Protein AF-A0A528H2H1-F1 (afdb_monomer)

Secondary structure (DSSP, 8-state):
-HHHHHHHHTTGGGS-EE----SSS--HHHHHHHHHHHGGGEEETT--HHHHHTTSPPHHHHHHHHHHHHHHHHHHHHHHHH--TT-BHHHHHHHHHHHHHHTT----SSPPEEEEGGGGG-TTPPP-SPBP-TT--EEEE--

Sequence (143 aa):
MAFASLVERERLAGLRVGMEVPAYYLHPHAYVRVKELLGKAIVDEPCNIISGLRSVKSPAELAYVRSAARVADAGMTVFADQLSAGRTELDLCGQVYRALLASGSELPASTMNLVSGHRSVYSHGAPTRKPLRHGDIGHIEYG

pLDDT: mean 93.39, std 5.27, range [63.34, 98.62]

Foldseek 3Di:
DVVLVVCVVVVQLPAQDEAADDPDDQDVVNVVVNCVSNPPNHDHPNDCVVVVVVPDDDPVRVVVVVLLVVLVVQLVVQLVVVDDFQDFQVNSLVSSVCSSVVSPHDDFPDRKAKDKAPRQVDPRHHTDRDTHHPPIDIDIDTD

Nearest PDB structures (foldseek):
  3q6d-assembly2_B  TM=8.698E-01  e=1.940E-06  Bacillus anthracis str. Ames
  2zsg-assembly1_B  TM=7.574E-01  e=6.613E-07  Thermotoga maritima
  1wy2-assembly1_B  TM=8.428E-01  e=3.431E-06  Pyrococcus horikoshii OT3
  1pv9-assembly1_B  TM=8.464E-01  e=3.894E-06  Pyrococcus furiosus
  2zsg-assembly1_A  TM=7.939E-01  e=2.202E-06  Thermotoga maritima

Radius of gyration: 22.5 Å; Cα contacts (8 Å, |Δi|>4): 169; chains: 1; bounding box: 47×33×55 Å

Solvent-accessible surface area (backbone atoms only — not comparable to full-atom values): 8243 Å² total; per-residue (Å²): 115,71,66,61,52,46,39,61,74,70,56,39,64,81,40,86,37,68,41,72,70,58,99,62,95,65,51,69,71,56,51,53,50,50,48,65,71,34,44,84,8,55,73,38,77,68,37,56,65,66,64,58,60,62,68,64,72,52,75,67,56,50,51,51,53,55,52,51,48,58,31,50,51,51,19,50,50,48,43,61,77,64,64,49,67,68,44,26,36,42,59,52,50,50,54,25,52,51,43,24,48,74,62,71,45,74,85,56,89,49,81,59,24,30,30,52,40,87,46,47,79,43,92,80,30,67,45,42,83,56,55,39,52,87,87,50,52,61,57,75,46,77,90

Structure (mmCIF, N/CA/C/O backbone):
data_AF-A0A528H2H1-F1
#
_entry.id   AF-A0A528H2H1-F1
#
loop_
_atom_site.group_PDB
_atom_site.id
_atom_site.type_symbol
_atom_site.label_atom_id
_atom_site.label_alt_id
_atom_site.label_comp_id
_atom_site.label_asym_id
_atom_site.label_entity_id
_atom_site.label_seq_id
_atom_site.pdbx_PDB_ins_code
_atom_site.Cartn_x
_atom_site.Cartn_y
_atom_site.Cartn_z
_atom_site.occupancy
_atom_site.B_iso_or_equiv
_atom_site.auth_seq_id
_atom_site.auth_comp_id
_atom_site.auth_asym_id
_atom_site.auth_atom_id
_atom_site.pdbx_PDB_model_num
ATOM 1 N N . MET A 1 1 ? -12.576 19.541 22.486 1.00 63.34 1 MET A N 1
ATOM 2 C CA . MET A 1 1 ? -13.897 20.205 22.441 1.00 63.34 1 MET A CA 1
ATOM 3 C C . MET A 1 1 ? -14.939 19.377 21.684 1.00 63.34 1 MET A C 1
ATOM 5 O O . MET A 1 1 ? -15.981 19.138 22.265 1.00 63.34 1 MET A O 1
ATOM 9 N N . ALA A 1 2 ? -14.670 18.826 20.491 1.00 76.44 2 ALA A N 1
ATOM 10 C CA . ALA A 1 2 ? -15.639 17.949 19.802 1.00 76.44 2 ALA A CA 1
ATOM 11 C C . ALA A 1 2 ? -15.848 16.566 20.468 1.00 76.44 2 ALA A C 1
ATOM 13 O O . ALA A 1 2 ? -16.981 16.152 20.685 1.00 76.44 2 ALA A O 1
ATOM 14 N N . PHE A 1 3 ? -14.771 15.868 20.853 1.00 82.62 3 PHE A N 1
ATOM 15 C CA . PHE A 1 3 ? -14.891 14.514 21.423 1.00 82.62 3 PHE A CA 1
ATOM 16 C C . PHE A 1 3 ? -15.528 14.488 22.824 1.00 82.62 3 PHE A C 1
ATOM 18 O O . PHE A 1 3 ? -16.294 13.589 23.133 1.00 82.62 3 PHE A O 1
ATOM 25 N N . ALA A 1 4 ? -15.274 15.499 23.661 1.00 85.88 4 ALA A N 1
ATOM 26 C CA . ALA A 1 4 ? -15.936 15.616 24.964 1.00 85.88 4 ALA A CA 1
ATOM 27 C C . ALA A 1 4 ? -17.462 15.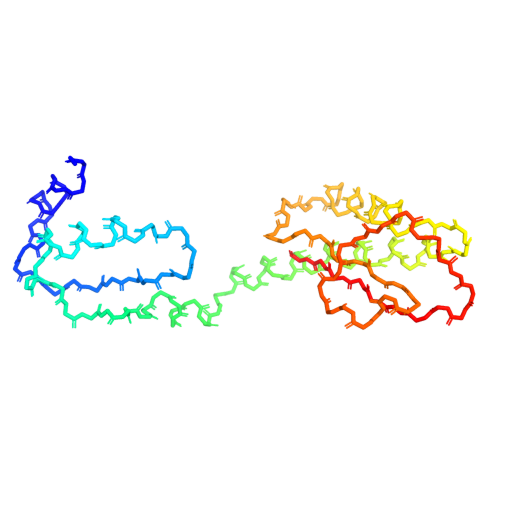759 24.809 1.00 85.88 4 ALA A C 1
ATOM 29 O O . ALA A 1 4 ? -18.218 15.046 25.460 1.00 85.88 4 ALA A O 1
ATOM 30 N N . SER A 1 5 ? -17.905 16.594 23.860 1.00 88.50 5 SER A N 1
ATOM 31 C CA . SER A 1 5 ? -19.327 16.724 23.528 1.00 88.50 5 SER A CA 1
ATOM 32 C C . SER A 1 5 ? -19.925 15.412 23.003 1.00 88.50 5 SER A C 1
ATOM 34 O O . SER A 1 5 ? -21.066 15.098 23.327 1.00 88.50 5 SER A O 1
ATOM 36 N N . LEU A 1 6 ? -19.159 14.610 22.251 1.00 88.19 6 LEU A N 1
ATOM 37 C CA . LEU A 1 6 ? -19.586 13.273 21.824 1.00 88.19 6 LEU A CA 1
ATOM 38 C C . LEU A 1 6 ? -19.797 12.333 23.021 1.00 88.19 6 LEU A C 1
ATOM 40 O O . LEU A 1 6 ? -20.825 11.670 23.089 1.00 88.19 6 LEU A O 1
ATOM 44 N N . VAL A 1 7 ? -18.859 12.296 23.974 1.00 88.25 7 VAL A N 1
ATOM 45 C CA . VAL A 1 7 ? -18.965 11.459 25.186 1.00 88.25 7 VAL A CA 1
ATOM 46 C C . VAL A 1 7 ? -20.237 11.780 25.970 1.00 88.25 7 VAL A C 1
ATOM 48 O O . VAL A 1 7 ? -20.925 10.864 26.419 1.00 88.25 7 VAL A O 1
ATOM 51 N N . GLU A 1 8 ? -20.571 13.062 26.104 1.00 89.31 8 GLU A N 1
ATOM 52 C CA . GLU A 1 8 ? -21.794 13.511 26.774 1.00 89.31 8 GLU A CA 1
ATOM 53 C C . GLU A 1 8 ? -23.050 13.168 25.966 1.00 89.31 8 GLU A C 1
ATOM 55 O O . GLU A 1 8 ? -23.989 12.578 26.505 1.00 89.31 8 GLU A O 1
ATOM 60 N N . ARG A 1 9 ? -23.060 13.493 24.667 1.00 92.62 9 ARG A N 1
ATOM 61 C CA . ARG A 1 9 ? -24.214 13.284 23.781 1.00 92.62 9 ARG A CA 1
ATOM 62 C C . ARG A 1 9 ? -24.584 11.809 23.655 1.00 92.62 9 ARG A C 1
ATOM 64 O O . ARG A 1 9 ? -25.758 11.471 23.767 1.00 92.62 9 ARG A O 1
ATOM 71 N N . GLU A 1 10 ? -23.587 10.947 23.474 1.00 91.19 10 GLU A N 1
ATOM 72 C CA . GLU A 1 10 ? -23.767 9.494 23.360 1.00 91.19 10 GLU A CA 1
ATOM 73 C C . GLU A 1 10 ? -23.764 8.792 24.736 1.00 91.19 10 GLU A C 1
ATOM 75 O O . GLU A 1 10 ? -23.883 7.572 24.813 1.00 91.19 10 GLU A O 1
ATOM 80 N N . ARG A 1 11 ? -23.644 9.553 25.839 1.00 90.75 11 ARG A N 1
ATOM 81 C CA . ARG A 1 11 ? -23.686 9.073 27.235 1.00 90.75 11 ARG A CA 1
ATOM 82 C C . ARG A 1 11 ? -22.688 7.945 27.531 1.00 90.75 11 ARG A C 1
ATOM 84 O O . ARG A 1 11 ? -23.011 6.969 28.206 1.00 90.75 11 ARG A O 1
ATOM 91 N N . LEU A 1 12 ? -21.450 8.094 27.060 1.00 90.31 12 LEU A N 1
ATOM 92 C CA . LEU A 1 12 ? -20.438 7.031 27.105 1.00 90.31 12 LEU A CA 1
ATOM 93 C C . LEU A 1 12 ? -19.809 6.812 28.491 1.00 90.31 12 LEU A C 1
ATOM 95 O O . LEU A 1 12 ? -19.288 5.731 28.739 1.00 90.31 12 LEU A O 1
ATOM 99 N N . ALA A 1 13 ? -19.871 7.786 29.408 1.00 82.00 13 ALA A N 1
ATOM 100 C CA . ALA A 1 13 ? -19.123 7.795 30.679 1.00 82.00 13 ALA A CA 1
ATOM 101 C C . ALA A 1 13 ? -19.448 6.650 31.673 1.00 82.00 13 ALA A C 1
ATOM 103 O O . ALA A 1 13 ? -18.729 6.471 32.655 1.00 82.00 13 ALA A O 1
ATOM 104 N N . GLY A 1 14 ? -20.505 5.869 31.431 1.00 83.19 14 GLY A N 1
ATOM 105 C CA . GLY A 1 14 ? -20.871 4.685 32.222 1.00 83.19 14 GLY A CA 1
ATOM 106 C C . GLY A 1 14 ? -20.990 3.395 31.407 1.00 83.19 14 GLY A C 1
ATOM 107 O O . GLY A 1 14 ? -21.469 2.390 31.926 1.00 83.19 14 GLY A O 1
ATOM 108 N N . LEU A 1 15 ? -20.607 3.426 30.129 1.00 90.31 15 LEU A N 1
ATOM 109 C CA . LEU A 1 15 ? -20.679 2.272 29.238 1.00 90.31 15 LEU A CA 1
ATOM 110 C C . LEU A 1 15 ? -19.361 1.502 29.216 1.00 90.31 15 LEU A C 1
ATOM 112 O O . LEU A 1 15 ? -18.357 1.912 29.786 1.00 90.31 15 LEU A O 1
ATOM 116 N N . ARG A 1 16 ? -19.381 0.365 28.525 1.00 91.00 16 ARG A N 1
ATOM 117 C CA . ARG A 1 16 ? -18.191 -0.400 28.166 1.00 91.00 16 ARG A CA 1
ATOM 118 C C . ARG A 1 16 ? -17.715 0.063 26.797 1.00 91.00 16 ARG A C 1
ATOM 120 O O . ARG A 1 16 ? -18.339 -0.263 25.792 1.00 91.00 16 ARG A O 1
ATOM 127 N N . VAL A 1 17 ? -16.630 0.821 26.765 1.00 91.69 17 VAL A N 1
ATOM 128 C CA . VAL A 1 17 ? -16.055 1.399 25.551 1.00 91.69 17 VAL A CA 1
ATOM 129 C C . VAL A 1 17 ? -14.739 0.692 25.237 1.00 91.69 17 VAL A C 1
ATOM 131 O O . VAL A 1 17 ? -13.845 0.619 26.081 1.00 91.69 17 VAL A O 1
ATOM 134 N N . GLY A 1 18 ? -14.642 0.147 24.026 1.00 91.12 18 GLY A N 1
ATOM 135 C CA . GLY A 1 18 ? -13.390 -0.353 23.465 1.00 91.12 18 GLY A CA 1
ATOM 136 C C . GLY A 1 18 ? -12.716 0.732 22.632 1.00 91.12 18 GLY A C 1
ATOM 137 O O . GLY A 1 18 ? -13.404 1.505 21.962 1.00 91.12 18 GLY A O 1
ATOM 138 N N . MET A 1 19 ? -11.387 0.788 22.662 1.00 89.69 19 MET A N 1
ATOM 139 C CA . MET A 1 19 ? -10.611 1.731 21.858 1.00 89.69 19 MET A CA 1
ATOM 140 C C . MET A 1 19 ? -9.547 0.999 21.044 1.00 89.69 19 MET A C 1
ATOM 142 O O . MET A 1 19 ? -8.697 0.305 21.604 1.00 89.69 19 MET A O 1
ATOM 146 N N . GLU A 1 20 ? -9.572 1.187 19.724 1.00 90.00 20 GLU A N 1
ATOM 147 C CA . GLU A 1 20 ? -8.476 0.758 18.859 1.00 90.00 20 GLU A CA 1
ATOM 148 C C . GLU A 1 20 ? -7.309 1.735 19.014 1.00 90.00 20 GLU A C 1
ATOM 150 O O . GLU A 1 20 ? -7.488 2.954 18.940 1.00 90.00 20 GLU A O 1
ATOM 155 N N . VAL A 1 21 ? -6.106 1.201 19.214 1.00 90.25 21 VAL A N 1
ATOM 156 C CA . VAL A 1 21 ? -4.873 1.993 19.311 1.00 90.25 21 VAL A CA 1
ATOM 157 C C . VAL A 1 21 ? -3.982 1.614 18.126 1.00 90.25 21 VAL A C 1
ATOM 159 O O . VAL A 1 21 ? -3.121 0.742 18.254 1.00 90.25 21 VAL A O 1
ATOM 162 N N . PRO A 1 22 ? -4.229 2.187 16.933 1.00 88.25 22 PRO A N 1
ATOM 163 C CA . PRO A 1 22 ? -3.452 1.867 15.744 1.00 88.25 22 PRO A CA 1
ATOM 164 C C . PRO A 1 22 ? -2.017 2.394 15.861 1.00 88.25 22 PRO A C 1
ATOM 166 O O . PRO A 1 22 ? -1.757 3.401 16.518 1.00 88.25 22 PRO A O 1
ATOM 169 N N . ALA A 1 23 ? -1.086 1.754 15.147 1.00 86.25 23 ALA A N 1
ATOM 170 C CA . ALA A 1 23 ? 0.309 2.200 15.071 1.00 86.25 23 ALA A CA 1
ATOM 171 C C . ALA A 1 23 ? 0.474 3.579 14.397 1.00 86.25 23 ALA A C 1
ATOM 173 O O . ALA A 1 23 ? 1.483 4.254 14.591 1.00 86.25 23 ALA A O 1
ATOM 174 N N . TYR A 1 24 ? -0.519 3.997 13.610 1.00 87.62 24 TYR A N 1
ATOM 175 C CA . TYR A 1 24 ? -0.521 5.239 12.844 1.00 87.62 24 TYR A CA 1
ATOM 176 C C . TYR A 1 24 ? -1.836 5.992 13.072 1.00 87.62 24 TYR A C 1
ATOM 178 O O . TYR A 1 24 ? -2.847 5.396 13.433 1.00 87.62 24 TYR A O 1
ATOM 186 N N . TYR A 1 25 ? -1.839 7.302 12.825 1.00 89.12 25 TYR A N 1
ATOM 187 C CA . TYR A 1 25 ? -3.024 8.181 12.835 1.00 89.12 25 TYR A CA 1
ATOM 188 C C . TYR A 1 25 ? -3.668 8.502 14.197 1.00 89.12 25 TYR A C 1
ATOM 190 O O . TYR A 1 25 ? -4.425 9.470 14.268 1.00 89.12 25 TYR A O 1
ATOM 198 N N . LEU A 1 26 ? -3.331 7.805 15.290 1.00 90.06 26 LEU A N 1
ATOM 199 C CA . LEU A 1 26 ? -3.705 8.220 16.648 1.00 90.06 26 LEU A CA 1
ATOM 200 C C . LEU A 1 26 ? -2.526 8.903 17.352 1.00 90.06 26 LEU A C 1
ATOM 202 O O . LEU A 1 26 ? -1.601 8.256 17.834 1.00 90.06 26 LEU A O 1
ATOM 206 N N . HIS A 1 27 ? -2.560 10.234 17.427 1.00 93.00 27 HIS A N 1
ATOM 207 C CA . HIS A 1 27 ? -1.504 10.987 18.102 1.00 93.00 27 HIS A CA 1
ATOM 208 C C . HIS A 1 27 ? -1.483 10.684 19.617 1.00 93.00 27 HIS A C 1
ATOM 210 O O . HIS A 1 27 ? -2.549 10.717 20.241 1.00 93.00 27 HIS A O 1
ATOM 216 N N . PRO A 1 28 ? -0.310 10.498 20.261 1.00 93.44 28 PRO A N 1
ATOM 217 C CA . PRO A 1 28 ? -0.228 10.144 21.684 1.00 93.44 28 PRO A CA 1
ATOM 218 C C . PRO A 1 28 ? -0.965 11.110 22.626 1.00 93.44 28 PRO A C 1
ATOM 220 O O . PRO A 1 28 ? -1.615 10.688 23.577 1.00 93.44 28 PRO A O 1
ATOM 223 N N . HIS A 1 29 ? -0.940 12.414 22.337 1.00 93.12 29 HIS A N 1
ATOM 224 C CA . HIS A 1 29 ? -1.673 13.401 23.145 1.00 93.12 29 HIS A CA 1
ATOM 225 C C . HIS A 1 29 ? -3.197 13.262 23.000 1.00 93.12 29 HIS A C 1
ATOM 227 O O . HIS A 1 29 ? -3.933 13.494 23.957 1.00 93.12 29 HIS A O 1
ATOM 233 N N . ALA A 1 30 ? -3.682 12.879 21.813 1.00 90.38 30 ALA A N 1
ATOM 234 C CA . ALA A 1 30 ? -5.102 12.622 21.599 1.00 90.38 30 ALA A CA 1
ATOM 235 C C . ALA A 1 30 ? -5.527 11.338 22.321 1.00 90.38 30 ALA A C 1
ATOM 237 O O . ALA A 1 30 ? -6.561 11.337 22.983 1.00 90.38 30 ALA A O 1
ATOM 238 N N . TYR A 1 31 ? -4.692 10.298 22.269 1.00 91.31 31 TYR A N 1
ATOM 239 C CA . TYR A 1 31 ? -4.869 9.067 23.036 1.00 91.31 31 TYR A CA 1
ATOM 240 C C . TYR A 1 31 ? -5.023 9.340 24.542 1.00 91.31 31 TYR A C 1
ATOM 242 O O . TYR A 1 31 ? -6.041 8.971 25.128 1.00 91.31 31 TYR A O 1
ATOM 250 N N . VAL A 1 32 ? -4.075 10.065 25.153 1.00 92.56 32 VAL A N 1
ATOM 251 C CA . VAL A 1 32 ? -4.146 10.437 26.579 1.00 92.56 32 VAL A CA 1
ATOM 252 C C . VAL A 1 32 ? -5.440 11.193 26.873 1.00 92.56 32 VAL A C 1
ATOM 254 O O . VAL A 1 32 ? -6.146 10.871 27.826 1.00 92.56 32 VAL A O 1
ATOM 257 N N . ARG A 1 33 ? -5.811 12.150 26.015 1.00 91.31 33 ARG A N 1
ATOM 258 C CA . ARG A 1 33 ? -7.019 12.950 26.223 1.00 91.31 33 ARG A CA 1
ATOM 259 C C . ARG A 1 33 ? -8.307 12.131 26.132 1.00 91.31 33 ARG A C 1
ATOM 261 O O . ARG A 1 33 ? -9.226 12.358 26.915 1.00 91.31 33 ARG A O 1
ATOM 268 N N . VAL A 1 34 ? -8.402 11.202 25.183 1.00 90.00 34 VAL A N 1
ATOM 269 C CA . VAL A 1 34 ? -9.554 10.293 25.056 1.00 90.00 34 VAL A CA 1
ATOM 270 C C . VAL A 1 34 ? -9.646 9.387 26.282 1.00 90.00 34 VAL A C 1
ATOM 272 O O . VAL A 1 34 ? -10.738 9.204 26.822 1.00 90.00 34 VAL A O 1
ATOM 275 N N . LYS A 1 35 ? -8.500 8.903 26.774 1.00 90.38 35 LYS A N 1
ATOM 276 C CA . LYS A 1 35 ? -8.417 8.087 27.985 1.00 90.38 35 LYS A CA 1
ATOM 277 C C . LYS A 1 35 ? -8.925 8.815 29.226 1.00 90.38 35 LYS A C 1
ATOM 279 O O . LYS A 1 35 ? -9.710 8.255 29.984 1.00 90.38 35 LYS A O 1
ATOM 284 N N . GLU A 1 36 ? -8.541 10.076 29.400 1.00 91.38 36 GLU A N 1
ATOM 285 C CA . GLU A 1 36 ? -9.053 10.930 30.479 1.00 91.38 36 GLU A CA 1
ATOM 286 C C . GLU A 1 36 ? -10.566 11.156 30.380 1.00 91.38 36 GLU A C 1
ATOM 288 O O . GLU A 1 36 ? -11.261 11.105 31.392 1.00 91.38 36 GLU A O 1
ATOM 293 N N . LEU A 1 37 ? -11.079 11.414 29.171 1.00 90.69 37 LEU A N 1
ATOM 294 C CA . LEU A 1 37 ? -12.492 11.734 28.951 1.00 90.69 37 LEU A CA 1
ATOM 295 C C . LEU A 1 37 ? -13.414 10.535 29.179 1.00 90.69 37 LEU A C 1
ATOM 297 O O . LEU A 1 37 ? -14.489 10.691 29.752 1.00 90.69 37 LEU A O 1
ATOM 301 N N . LEU A 1 38 ? -13.018 9.353 28.711 1.00 90.69 38 LEU A N 1
ATOM 302 C CA . LEU A 1 38 ? -13.808 8.137 28.894 1.00 90.69 38 LEU A CA 1
ATOM 303 C C . LEU A 1 38 ? -13.606 7.538 30.292 1.00 90.69 38 LEU A C 1
ATOM 305 O O . LEU A 1 38 ? -14.515 6.904 30.828 1.00 90.69 38 LEU A O 1
ATOM 309 N N . GLY A 1 39 ? -12.440 7.751 30.909 1.00 90.06 39 GLY A N 1
ATOM 310 C CA . GLY A 1 39 ? -12.146 7.318 32.269 1.00 90.06 39 GLY A CA 1
ATOM 311 C C . GLY A 1 39 ? -12.449 5.834 32.479 1.00 90.06 39 GLY A C 1
ATOM 312 O O . GLY A 1 39 ? -11.952 4.974 31.754 1.00 90.06 39 GLY A O 1
ATOM 313 N N . LYS A 1 40 ? -13.305 5.531 33.463 1.00 87.75 40 LYS A N 1
ATOM 314 C CA . LYS A 1 40 ? -13.703 4.154 33.808 1.00 87.75 40 LYS A CA 1
ATOM 315 C C . LYS A 1 40 ? -14.551 3.458 32.738 1.00 87.75 40 LYS A C 1
ATOM 317 O O . LYS A 1 40 ? -14.745 2.252 32.840 1.00 87.75 40 LYS A O 1
ATOM 322 N N . ALA A 1 41 ? -15.071 4.192 31.754 1.00 89.56 41 ALA A N 1
ATOM 323 C CA . ALA A 1 41 ? -15.834 3.598 30.666 1.00 89.56 41 ALA A CA 1
ATOM 324 C C . ALA A 1 41 ? -14.950 2.798 29.698 1.00 89.56 41 ALA A C 1
ATOM 326 O O . ALA A 1 41 ? -15.449 1.906 29.016 1.00 89.56 41 ALA A O 1
ATOM 327 N N . ILE A 1 42 ? -13.642 3.079 29.629 1.00 88.62 42 ILE A N 1
ATOM 328 C CA . ILE A 1 42 ? -12.720 2.261 28.831 1.00 88.62 42 ILE A CA 1
ATOM 329 C C . ILE A 1 42 ? -12.515 0.934 29.543 1.00 88.62 42 ILE A C 1
ATOM 331 O O . ILE A 1 42 ? -12.032 0.896 30.674 1.00 88.62 42 ILE A O 1
ATOM 335 N N . VAL A 1 43 ? -12.858 -0.154 28.861 1.00 83.12 43 VAL A N 1
ATOM 336 C CA . VAL A 1 43 ? -12.750 -1.507 29.425 1.00 83.12 43 VAL A CA 1
ATOM 337 C C . VAL A 1 43 ? -11.908 -2.459 28.585 1.00 83.12 43 VAL A C 1
ATOM 339 O O . VAL A 1 43 ? -11.597 -3.544 29.066 1.00 83.12 43 VAL A O 1
ATOM 342 N N . ASP A 1 44 ? -11.558 -2.080 27.353 1.00 81.00 44 ASP A N 1
ATOM 343 C CA . ASP A 1 44 ? -10.766 -2.909 26.442 1.00 81.00 44 ASP A CA 1
ATOM 344 C C . ASP A 1 44 ? -9.888 -2.034 25.531 1.00 81.00 44 ASP A C 1
ATOM 346 O O . ASP A 1 44 ? -10.393 -1.244 24.725 1.00 81.00 44 ASP A O 1
ATOM 350 N N . GLU A 1 45 ? -8.570 -2.131 25.715 1.00 84.88 45 GLU A N 1
ATOM 351 C CA . GLU A 1 45 ? -7.564 -1.327 25.023 1.00 84.88 45 GLU A CA 1
ATOM 352 C C . GLU A 1 45 ? -6.203 -2.067 24.961 1.00 84.88 45 GLU A C 1
ATOM 354 O O . GLU A 1 45 ? -5.672 -2.435 26.013 1.00 84.88 45 GLU A O 1
ATOM 359 N N . PRO A 1 46 ? -5.594 -2.242 23.771 1.00 83.75 46 PRO A N 1
ATOM 360 C CA . PRO A 1 46 ? -6.188 -1.992 22.463 1.00 83.75 46 PRO A CA 1
ATOM 361 C C . PRO A 1 46 ? -7.268 -3.036 22.164 1.00 83.75 46 PRO A C 1
ATOM 363 O O . PRO A 1 46 ? -7.001 -4.238 22.194 1.00 83.75 46 PRO A O 1
ATOM 366 N N . CYS A 1 47 ? -8.478 -2.589 21.829 1.00 87.31 47 CYS A N 1
ATOM 367 C CA . CYS A 1 47 ? -9.474 -3.508 21.299 1.00 87.31 47 CYS A CA 1
ATOM 368 C C . CYS A 1 47 ? -9.117 -3.849 19.841 1.00 87.31 47 CYS A C 1
ATOM 370 O O . CYS A 1 47 ? -8.595 -3.016 19.103 1.00 87.31 47 CYS A O 1
ATOM 372 N N . ASN A 1 48 ? -9.379 -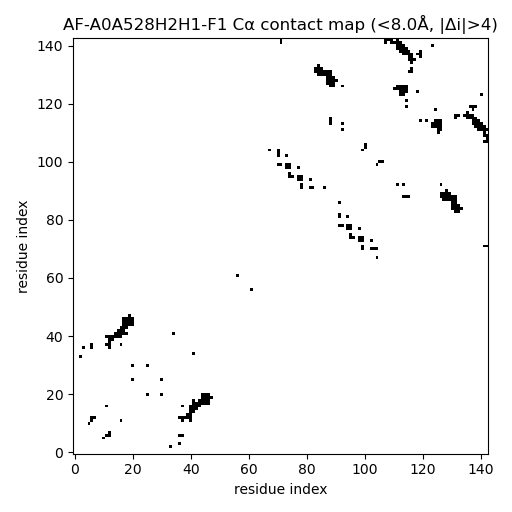5.092 19.427 1.00 86.69 48 ASN A N 1
ATOM 373 C CA . ASN A 1 48 ? -9.076 -5.588 18.075 1.00 86.69 48 ASN A CA 1
ATOM 374 C C . ASN A 1 48 ? -10.342 -6.040 17.330 1.00 86.69 48 ASN A C 1
ATOM 376 O O . ASN A 1 48 ? -10.280 -6.881 16.431 1.00 86.69 48 ASN A O 1
ATOM 380 N N . ILE A 1 49 ? -11.505 -5.509 17.724 1.00 90.31 49 ILE A N 1
ATOM 381 C CA . ILE A 1 49 ? -12.810 -5.947 17.216 1.00 90.31 49 ILE A CA 1
ATOM 382 C C . ILE A 1 49 ? -12.901 -5.724 15.703 1.00 90.31 49 ILE A C 1
ATOM 384 O O . ILE A 1 49 ? -13.273 -6.649 14.981 1.00 90.31 49 ILE A O 1
ATOM 388 N N . ILE A 1 50 ? -12.524 -4.543 15.195 1.00 90.31 50 ILE A N 1
ATOM 389 C CA . ILE A 1 50 ? -12.650 -4.254 13.759 1.00 90.31 50 ILE A CA 1
ATOM 390 C C . ILE A 1 50 ? -11.642 -5.077 12.959 1.00 90.31 50 ILE A C 1
ATOM 392 O O . ILE A 1 50 ? -12.003 -5.646 11.931 1.00 90.31 50 ILE A O 1
ATOM 396 N N . SER A 1 51 ? -10.401 -5.204 13.439 1.00 88.19 51 SER A N 1
ATOM 397 C CA . SER A 1 51 ? -9.389 -6.070 12.812 1.00 88.19 51 SER A CA 1
ATOM 398 C C . SER A 1 51 ? -9.858 -7.532 12.706 1.00 88.19 51 SER A C 1
ATOM 400 O O . SER A 1 51 ? -9.773 -8.150 11.639 1.00 88.19 51 SER A O 1
ATOM 402 N N . GLY A 1 52 ? -10.452 -8.066 13.780 1.00 91.12 52 GLY A N 1
ATOM 403 C CA . GLY A 1 52 ? -11.032 -9.408 13.796 1.00 91.12 52 GLY A CA 1
ATOM 404 C C . GLY A 1 52 ? -12.170 -9.567 12.786 1.00 91.12 52 GLY A C 1
ATOM 405 O O . GLY A 1 52 ? -12.137 -10.480 11.963 1.00 91.12 52 GLY A O 1
ATOM 406 N N . LEU A 1 53 ? -13.132 -8.638 12.778 1.00 93.12 53 LEU A N 1
ATOM 407 C CA . LEU A 1 53 ? -14.255 -8.656 11.832 1.00 93.12 53 LEU A CA 1
ATOM 408 C C . LEU A 1 53 ? -13.793 -8.578 10.373 1.00 93.12 53 LEU A C 1
ATOM 410 O O . LEU A 1 53 ? -14.322 -9.281 9.517 1.00 93.12 53 LEU A O 1
ATOM 414 N N . ARG A 1 54 ? -12.771 -7.765 10.089 1.00 94.38 54 ARG A N 1
ATOM 415 C CA . ARG A 1 54 ? -12.220 -7.595 8.740 1.00 94.38 54 ARG A CA 1
ATOM 416 C C . ARG A 1 54 ? -11.407 -8.787 8.262 1.00 94.38 54 ARG A C 1
ATOM 418 O O . ARG A 1 54 ? -11.029 -8.802 7.094 1.00 94.38 54 ARG A O 1
ATOM 425 N N . SER A 1 55 ? -11.088 -9.764 9.108 1.00 95.12 55 SER A N 1
ATOM 426 C CA . SER A 1 55 ? -10.253 -10.903 8.707 1.00 95.12 55 SER A CA 1
ATOM 427 C C . SER A 1 55 ? -10.946 -11.767 7.645 1.00 95.12 55 SER A C 1
ATOM 429 O O . SER A 1 55 ? -10.317 -12.130 6.649 1.00 95.12 55 SER A O 1
ATOM 431 N N . VAL A 1 56 ? -12.256 -11.997 7.786 1.00 96.38 56 VAL A N 1
ATOM 432 C CA . VAL A 1 56 ? -13.074 -12.739 6.811 1.00 96.38 56 VAL A CA 1
ATOM 433 C C . VAL A 1 56 ? -13.758 -11.760 5.861 1.00 96.38 56 VAL A C 1
ATOM 435 O O . VAL A 1 56 ? -14.517 -10.900 6.291 1.00 96.38 56 VAL A O 1
ATOM 438 N N . LYS A 1 57 ? -13.490 -11.889 4.560 1.00 97.69 57 LYS A N 1
ATOM 439 C CA . LYS A 1 57 ? -14.042 -10.999 3.531 1.00 97.69 57 LYS A CA 1
ATOM 440 C C . LYS A 1 57 ? -15.424 -11.464 3.082 1.00 97.69 57 LYS A C 1
ATOM 442 O O . LYS A 1 57 ? -15.638 -12.650 2.835 1.00 97.69 57 LYS A O 1
ATOM 447 N N . SER A 1 58 ? -16.338 -10.519 2.912 1.00 98.31 58 SER A N 1
ATOM 448 C CA . SER A 1 58 ? -17.617 -10.735 2.238 1.00 98.31 58 SER A CA 1
ATOM 449 C C . SER A 1 58 ? -17.424 -11.038 0.739 1.00 98.31 58 SER A C 1
ATOM 451 O O . SER A 1 58 ? -16.375 -10.725 0.161 1.00 98.31 58 SER A O 1
ATOM 453 N N . PRO A 1 59 ? -18.441 -11.594 0.053 1.00 98.50 59 PRO A N 1
ATOM 454 C CA . PRO A 1 59 ? -18.385 -11.799 -1.396 1.00 98.50 59 PRO A CA 1
ATOM 455 C C . PRO A 1 59 ? -18.104 -10.516 -2.194 1.00 98.50 59 PRO A C 1
ATOM 457 O O . PRO A 1 59 ? -17.396 -10.569 -3.199 1.00 98.50 59 PRO A O 1
ATOM 460 N N . ALA A 1 60 ? -18.616 -9.368 -1.736 1.00 98.44 60 ALA A N 1
ATOM 461 C CA . ALA A 1 60 ? -18.382 -8.071 -2.369 1.00 98.44 60 ALA A CA 1
ATOM 462 C C . ALA A 1 60 ? -16.922 -7.613 -2.213 1.00 98.44 60 ALA A C 1
ATOM 464 O O . ALA A 1 60 ? -16.286 -7.244 -3.196 1.00 98.44 60 ALA A O 1
ATOM 465 N N . GLU A 1 61 ? -16.349 -7.722 -1.010 1.00 98.25 61 GLU A N 1
ATOM 466 C CA . GLU A 1 61 ? -14.933 -7.400 -0.778 1.00 98.25 61 GLU A CA 1
ATOM 467 C C . GLU A 1 61 ? -14.001 -8.285 -1.613 1.00 98.25 61 GLU A C 1
ATOM 469 O O . GLU A 1 61 ? -13.049 -7.794 -2.214 1.00 98.25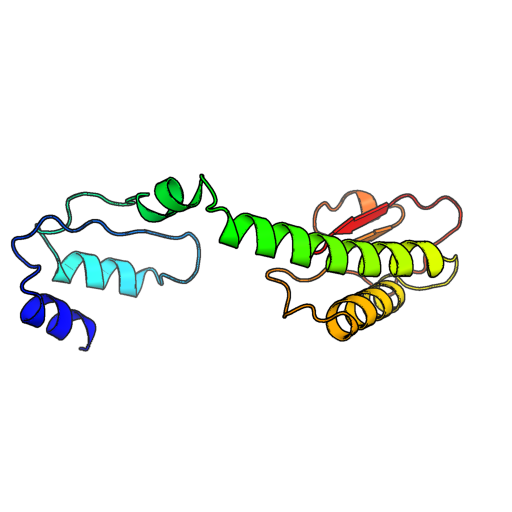 61 GLU A O 1
ATOM 474 N N . LEU A 1 62 ? -14.298 -9.584 -1.719 1.00 98.56 62 LEU A N 1
ATOM 475 C CA . LEU A 1 62 ? -13.539 -10.489 -2.585 1.00 98.56 62 LEU A CA 1
ATOM 476 C C . LEU A 1 62 ? -13.648 -10.107 -4.066 1.00 98.56 62 LEU A C 1
ATOM 478 O O . LEU A 1 62 ? -12.681 -10.275 -4.810 1.00 98.56 62 LEU A O 1
ATOM 482 N N . ALA A 1 63 ? -14.798 -9.596 -4.512 1.00 98.44 63 ALA A N 1
ATOM 483 C CA . ALA A 1 63 ? -14.951 -9.092 -5.873 1.00 98.44 63 ALA A CA 1
ATOM 484 C C . ALA A 1 63 ? -14.053 -7.869 -6.122 1.00 98.44 63 ALA A C 1
ATOM 486 O O . ALA A 1 63 ? -13.397 -7.813 -7.165 1.00 98.44 63 ALA A O 1
ATOM 487 N N . TYR A 1 64 ? -13.945 -6.952 -5.154 1.00 97.12 64 TYR A N 1
ATOM 488 C CA . TYR A 1 64 ? -13.024 -5.816 -5.240 1.00 97.12 64 TYR A CA 1
ATOM 489 C C . TYR A 1 64 ? -11.561 -6.254 -5.261 1.00 97.12 64 TYR A C 1
ATOM 491 O O . TYR A 1 64 ? -10.826 -5.821 -6.143 1.00 97.12 64 TYR A O 1
ATOM 499 N N . VAL A 1 65 ? -11.151 -7.178 -4.384 1.00 96.75 65 VAL A N 1
ATOM 500 C CA . VAL A 1 65 ? -9.778 -7.720 -4.378 1.00 96.75 65 VAL A CA 1
ATOM 501 C C . VAL A 1 65 ? -9.431 -8.358 -5.725 1.00 96.75 65 VAL A C 1
ATOM 503 O O . VAL A 1 65 ? -8.366 -8.099 -6.276 1.00 96.75 65 VAL A O 1
ATOM 506 N N . ARG A 1 66 ? -10.344 -9.145 -6.309 1.00 97.81 66 ARG A N 1
ATOM 507 C CA . ARG A 1 66 ? -10.144 -9.733 -7.645 1.00 97.81 66 ARG A CA 1
ATOM 508 C C . ARG A 1 66 ? -10.063 -8.674 -8.740 1.00 97.81 66 ARG A C 1
ATOM 510 O O . ARG A 1 66 ? -9.321 -8.856 -9.697 1.00 97.81 66 ARG A O 1
ATOM 517 N N . SER A 1 67 ? -10.833 -7.594 -8.628 1.00 96.62 67 SER A N 1
ATOM 518 C CA . SER A 1 67 ? -10.758 -6.483 -9.576 1.00 96.62 67 SER A CA 1
ATOM 519 C C . SER A 1 67 ? -9.416 -5.760 -9.482 1.00 96.62 67 SER A C 1
ATOM 521 O O . SER A 1 67 ? -8.778 -5.550 -10.509 1.00 96.62 67 SER A O 1
ATOM 523 N N . ALA A 1 68 ? -8.957 -5.457 -8.265 1.00 96.38 68 ALA A N 1
ATOM 524 C CA . ALA A 1 68 ? -7.651 -4.854 -8.019 1.00 96.38 68 ALA A CA 1
ATOM 525 C C . ALA A 1 68 ? -6.505 -5.750 -8.517 1.00 96.38 68 ALA A C 1
ATOM 527 O O . ALA A 1 68 ? -5.582 -5.254 -9.154 1.00 96.38 68 ALA A O 1
ATOM 528 N N . ALA A 1 69 ? -6.601 -7.072 -8.327 1.00 96.56 69 ALA A N 1
ATOM 529 C CA . ALA A 1 69 ? -5.618 -8.025 -8.840 1.00 96.56 69 ALA A CA 1
ATOM 530 C C . ALA A 1 69 ? -5.480 -7.959 -10.372 1.00 96.56 69 ALA A C 1
ATOM 532 O O . ALA A 1 69 ? -4.365 -7.887 -10.870 1.00 96.56 69 ALA A O 1
ATOM 533 N N . ARG A 1 70 ? -6.589 -7.865 -11.124 1.00 96.88 70 ARG A N 1
ATOM 534 C CA . ARG A 1 70 ? -6.523 -7.707 -12.593 1.00 96.88 70 ARG A CA 1
ATOM 535 C C . ARG A 1 70 ? -5.833 -6.409 -13.019 1.00 96.88 70 ARG A C 1
ATOM 537 O O . ARG A 1 70 ? -5.161 -6.377 -14.044 1.00 96.88 70 ARG A O 1
ATOM 544 N N . VAL A 1 71 ? -6.012 -5.333 -12.252 1.00 96.94 71 VAL A N 1
ATOM 545 C CA . VAL A 1 71 ? -5.315 -4.062 -12.496 1.00 96.94 71 VAL A CA 1
ATOM 546 C C . VAL A 1 71 ? -3.821 -4.206 -12.189 1.00 96.94 71 VAL A C 1
ATOM 548 O O . VAL A 1 71 ? -2.991 -3.759 -12.979 1.00 96.94 71 VAL A O 1
ATOM 551 N N . ALA A 1 72 ? -3.470 -4.887 -11.096 1.00 96.44 72 ALA A N 1
ATOM 552 C CA . ALA A 1 72 ? -2.086 -5.207 -10.762 1.00 96.44 72 ALA A CA 1
ATOM 553 C C . ALA A 1 72 ? -1.413 -6.067 -11.850 1.00 96.44 72 ALA A C 1
ATOM 555 O O . ALA A 1 72 ? -0.286 -5.769 -12.240 1.00 96.44 72 ALA A O 1
ATOM 556 N N . ASP A 1 73 ? -2.120 -7.050 -12.418 1.00 96.94 73 ASP A N 1
ATOM 557 C CA . ASP A 1 73 ? -1.629 -7.884 -13.525 1.00 96.94 73 ASP A CA 1
ATOM 558 C C . ASP A 1 73 ? -1.282 -7.048 -14.771 1.00 96.94 73 ASP A C 1
ATOM 560 O O . ASP A 1 73 ? -0.274 -7.300 -15.439 1.00 96.94 73 ASP A O 1
ATOM 564 N N . ALA A 1 74 ? -2.069 -6.007 -15.072 1.00 95.94 74 ALA A N 1
ATOM 565 C CA . ALA A 1 74 ? -1.763 -5.074 -16.158 1.00 95.94 74 ALA A CA 1
ATOM 566 C C . ALA A 1 74 ? -0.475 -4.278 -15.879 1.00 95.94 74 ALA A C 1
ATOM 568 O O . ALA A 1 74 ? 0.366 -4.120 -16.768 1.00 95.94 74 ALA A O 1
ATOM 569 N N . GLY A 1 75 ? -0.278 -3.835 -14.631 1.00 97.00 75 GLY A N 1
ATOM 570 C CA . GLY A 1 75 ? 0.976 -3.223 -14.185 1.00 97.00 75 GLY A CA 1
ATOM 571 C C . GLY A 1 75 ? 2.171 -4.170 -14.326 1.00 97.00 75 GLY A C 1
ATOM 572 O O . GLY A 1 75 ? 3.230 -3.757 -14.802 1.00 97.00 75 GLY A O 1
ATOM 573 N N . MET A 1 76 ? 1.994 -5.450 -13.986 1.00 97.62 76 MET A N 1
ATOM 574 C CA . MET A 1 76 ? 3.053 -6.461 -14.071 1.00 97.62 76 MET A CA 1
ATOM 575 C C . MET A 1 76 ? 3.416 -6.785 -15.517 1.00 97.62 76 MET A C 1
ATOM 577 O O . MET A 1 76 ? 4.593 -6.936 -15.838 1.00 97.62 76 MET A O 1
ATOM 581 N N . THR A 1 77 ? 2.418 -6.828 -16.399 1.00 98.00 77 THR A N 1
ATOM 582 C CA . THR A 1 77 ? 2.628 -7.003 -17.841 1.00 98.00 77 THR A CA 1
ATOM 583 C C . THR A 1 77 ? 3.502 -5.874 -18.387 1.00 98.00 77 THR A C 1
ATOM 585 O O . THR A 1 77 ? 4.538 -6.129 -18.992 1.00 98.00 77 THR A O 1
ATOM 588 N N . VAL A 1 78 ? 3.165 -4.616 -18.072 1.00 98.12 78 VAL A N 1
ATOM 589 C CA . VAL A 1 78 ? 3.974 -3.456 -18.482 1.00 98.12 78 VAL A CA 1
ATOM 590 C C . VAL A 1 78 ? 5.373 -3.490 -17.872 1.00 98.12 78 VAL A C 1
ATOM 592 O O . VAL A 1 78 ? 6.338 -3.162 -18.558 1.00 98.12 78 VAL A O 1
ATOM 595 N N . PHE A 1 79 ? 5.509 -3.892 -16.607 1.00 97.75 79 PHE A N 1
ATOM 596 C CA . PHE A 1 79 ? 6.818 -4.056 -15.980 1.00 97.75 79 PHE A CA 1
ATOM 597 C C . PHE A 1 79 ? 7.696 -5.043 -16.759 1.00 97.75 79 PHE A C 1
ATOM 599 O O . PHE A 1 79 ? 8.829 -4.702 -17.097 1.00 97.75 79 PHE A O 1
ATOM 606 N N . ALA A 1 80 ? 7.166 -6.231 -17.069 1.00 97.44 80 ALA A N 1
ATOM 607 C CA . ALA A 1 80 ? 7.887 -7.272 -17.793 1.00 97.44 80 ALA A CA 1
ATOM 608 C C . ALA A 1 80 ? 8.264 -6.825 -19.216 1.00 97.44 80 ALA A C 1
ATOM 610 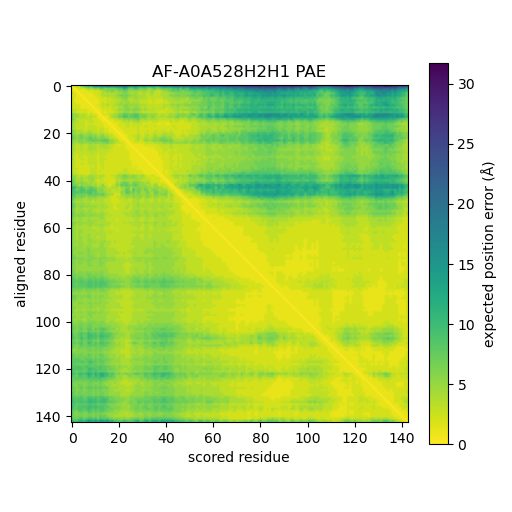O O . ALA A 1 80 ? 9.419 -6.973 -19.613 1.00 97.44 80 ALA A O 1
ATOM 611 N N . ASP A 1 81 ? 7.331 -6.206 -19.943 1.00 98.19 81 ASP A N 1
ATOM 612 C CA . ASP A 1 81 ? 7.543 -5.751 -21.323 1.00 98.19 81 ASP A CA 1
ATOM 613 C C . ASP A 1 81 ? 8.551 -4.596 -21.426 1.00 98.19 81 ASP A C 1
ATOM 615 O O . ASP A 1 81 ? 9.251 -4.447 -22.429 1.00 98.19 81 ASP A O 1
ATOM 619 N N . GLN A 1 82 ? 8.622 -3.741 -20.400 1.00 97.38 82 GLN A N 1
ATOM 620 C CA . GLN A 1 82 ? 9.501 -2.566 -20.376 1.00 97.38 82 GLN A CA 1
ATOM 621 C C . GLN A 1 82 ? 10.855 -2.829 -19.702 1.00 97.38 82 GLN A C 1
ATOM 623 O O . GLN A 1 82 ? 11.711 -1.931 -19.678 1.00 97.38 82 GLN A O 1
ATOM 628 N N . LEU A 1 83 ? 11.066 -4.033 -19.163 1.00 96.50 83 LEU A N 1
ATOM 629 C CA . LEU A 1 83 ? 12.300 -4.420 -18.492 1.00 96.50 83 LEU A CA 1
ATOM 630 C C . LEU A 1 83 ? 13.451 -4.497 -19.504 1.00 96.50 83 LEU A C 1
ATOM 632 O O . LEU A 1 83 ? 13.509 -5.383 -20.352 1.00 96.50 83 LEU A O 1
ATOM 636 N N . SER A 1 84 ? 14.394 -3.557 -19.420 1.00 96.56 84 SER A N 1
ATOM 637 C CA . SER A 1 84 ? 15.508 -3.476 -20.368 1.00 96.56 84 SER A CA 1
ATOM 638 C C . SER A 1 84 ? 16.752 -2.850 -19.743 1.00 96.56 84 SER A C 1
ATOM 640 O O . SER A 1 84 ? 16.662 -1.932 -18.923 1.00 96.56 84 SER A O 1
ATOM 642 N N . ALA A 1 85 ? 17.929 -3.340 -20.141 1.00 97.50 85 ALA A N 1
ATOM 643 C CA . ALA A 1 85 ? 19.205 -2.797 -19.691 1.00 97.50 85 ALA A CA 1
ATOM 644 C C . ALA A 1 85 ? 19.362 -1.329 -20.125 1.00 97.50 85 ALA A C 1
ATOM 646 O O . ALA A 1 85 ? 18.986 -0.939 -21.227 1.00 97.50 85 ALA A O 1
ATOM 647 N N . GLY A 1 86 ? 19.928 -0.503 -19.247 1.00 97.75 86 GLY A N 1
ATOM 648 C CA . GLY A 1 86 ? 20.083 0.937 -19.460 1.00 97.75 86 GLY A CA 1
ATOM 649 C C . GLY A 1 86 ? 18.886 1.776 -19.002 1.00 97.75 86 GLY A C 1
ATOM 650 O O . GLY A 1 86 ? 19.080 2.942 -18.658 1.00 97.75 86 GLY A O 1
ATOM 651 N N . ARG A 1 87 ? 17.679 1.199 -18.895 1.00 97.69 87 ARG A N 1
ATOM 652 C CA . ARG A 1 87 ? 16.525 1.872 -18.275 1.00 97.69 87 ARG A CA 1
ATOM 653 C C . ARG A 1 87 ? 16.770 2.062 -16.779 1.00 97.69 87 ARG A C 1
ATOM 655 O O . ARG A 1 87 ? 17.362 1.196 -16.144 1.00 97.69 87 ARG A O 1
ATOM 662 N N . THR A 1 88 ? 16.327 3.174 -16.196 1.00 98.62 88 THR A N 1
ATOM 663 C CA . THR A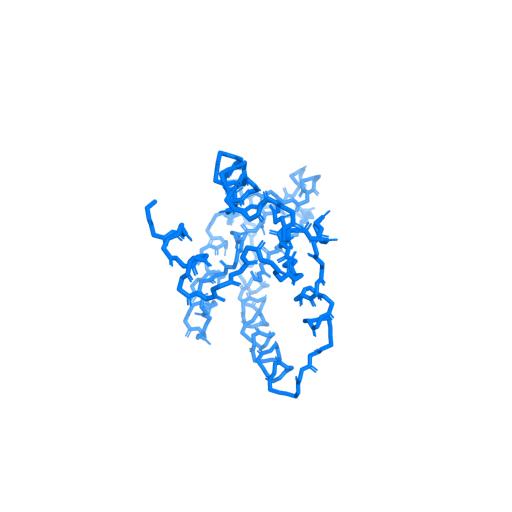 1 88 ? 16.447 3.387 -14.739 1.00 98.62 88 THR A CA 1
ATOM 664 C C . THR A 1 88 ? 15.270 2.788 -13.973 1.00 98.62 88 THR A C 1
ATOM 666 O O . THR A 1 88 ? 14.170 2.692 -14.518 1.00 98.62 88 THR A O 1
ATOM 669 N N . GLU A 1 89 ? 15.473 2.437 -12.699 1.00 98.50 89 GLU A N 1
ATOM 670 C CA . GLU A 1 89 ? 14.383 1.992 -11.812 1.00 98.50 89 GLU A CA 1
ATOM 671 C C . GLU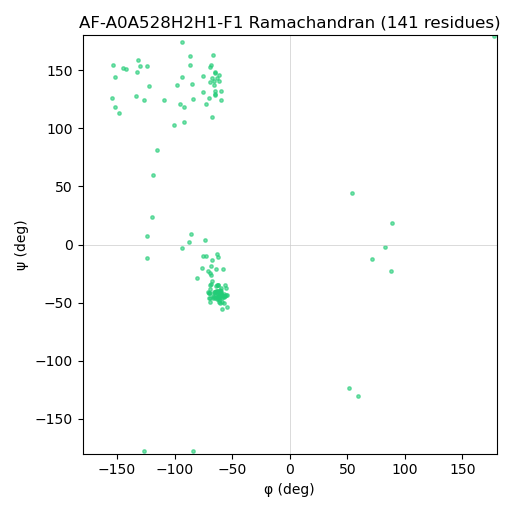 A 1 89 ? 13.246 3.033 -11.762 1.00 98.50 89 GLU A C 1
ATOM 673 O O . GLU A 1 89 ? 12.078 2.677 -11.874 1.00 98.50 89 GLU A O 1
ATOM 678 N N . LEU A 1 90 ? 13.566 4.329 -11.658 1.00 98.50 90 LEU A N 1
ATOM 679 C CA . LEU A 1 90 ? 12.564 5.405 -11.639 1.00 98.50 90 LEU A CA 1
ATOM 680 C C . LEU A 1 90 ? 11.721 5.473 -12.913 1.00 98.50 90 LEU A C 1
ATOM 682 O O . LEU A 1 90 ? 10.508 5.641 -12.838 1.00 98.50 90 LEU A O 1
ATOM 686 N N . ASP A 1 91 ? 12.359 5.354 -14.072 1.00 98.50 91 ASP A N 1
ATOM 687 C CA . ASP A 1 91 ? 11.658 5.395 -15.353 1.00 98.50 91 ASP A CA 1
ATOM 688 C C . ASP A 1 91 ? 10.744 4.172 -15.522 1.00 98.50 91 ASP A C 1
ATOM 690 O O . ASP A 1 91 ? 9.572 4.321 -15.862 1.00 98.50 91 ASP A O 1
ATOM 694 N N . LEU A 1 92 ? 11.228 2.972 -15.177 1.00 98.25 92 LEU A N 1
ATOM 695 C CA . LEU A 1 92 ? 10.402 1.761 -15.183 1.00 98.25 92 LEU A CA 1
ATOM 696 C C . LEU A 1 92 ? 9.215 1.871 -14.212 1.00 98.25 92 LEU A C 1
ATOM 698 O O . LEU A 1 92 ? 8.081 1.604 -14.602 1.00 98.25 92 LEU A O 1
ATOM 702 N N . CYS A 1 93 ? 9.454 2.339 -12.984 1.00 97.81 93 CYS A N 1
ATOM 703 C CA . CYS A 1 93 ? 8.408 2.614 -11.997 1.00 97.81 93 CYS A 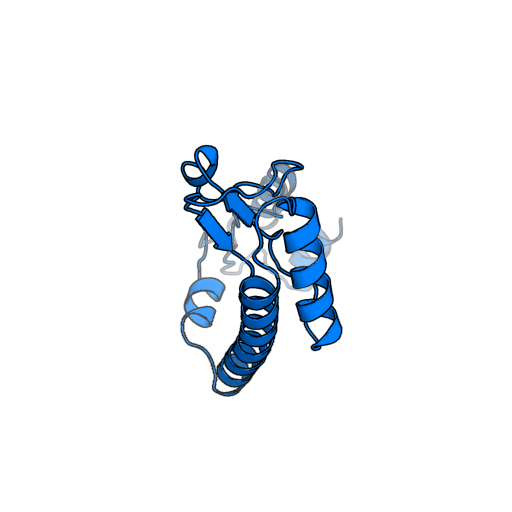CA 1
ATOM 704 C C . CYS A 1 93 ? 7.343 3.583 -12.544 1.00 97.81 93 CYS A C 1
ATOM 706 O O . CYS A 1 93 ? 6.145 3.332 -12.415 1.00 97.81 93 CYS A O 1
ATOM 708 N N . GLY A 1 94 ? 7.760 4.655 -13.227 1.00 97.50 94 GLY A N 1
ATOM 709 C CA . GLY A 1 94 ? 6.849 5.612 -13.855 1.00 97.50 94 GLY A CA 1
ATOM 710 C C . GLY A 1 94 ? 5.932 4.982 -14.910 1.00 97.50 94 GLY A C 1
ATOM 711 O O . GLY A 1 94 ? 4.740 5.294 -14.948 1.00 97.50 94 GLY A O 1
ATOM 712 N N . GLN A 1 95 ? 6.453 4.063 -15.732 1.00 98.12 95 GLN A N 1
ATOM 713 C CA . GLN A 1 95 ? 5.634 3.339 -16.715 1.00 98.12 95 GLN A CA 1
ATOM 714 C C . GLN A 1 95 ? 4.593 2.443 -16.040 1.00 98.12 95 GLN A C 1
ATOM 716 O O . GLN A 1 95 ? 3.431 2.440 -16.449 1.00 98.12 95 GLN A O 1
ATOM 721 N N . VAL A 1 96 ? 4.982 1.729 -14.981 1.00 97.88 96 VAL A N 1
ATOM 722 C CA . VAL A 1 96 ? 4.063 0.857 -14.236 1.00 97.88 96 VAL A CA 1
ATOM 723 C C . VAL A 1 96 ? 2.981 1.685 -13.541 1.00 97.88 96 VAL A C 1
ATOM 725 O O . VAL A 1 96 ? 1.801 1.373 -13.672 1.00 97.88 96 VAL A O 1
ATOM 728 N N . TYR A 1 97 ? 3.339 2.795 -12.889 1.00 97.25 97 TYR A N 1
ATOM 729 C CA . TYR A 1 97 ? 2.358 3.710 -12.298 1.00 97.25 97 TYR A CA 1
ATOM 730 C C . TYR A 1 97 ? 1.349 4.232 -13.316 1.00 97.25 97 TYR A C 1
ATOM 732 O O . TYR A 1 97 ? 0.146 4.237 -13.052 1.00 97.25 97 TYR A O 1
ATOM 740 N N . ARG A 1 98 ? 1.828 4.648 -14.493 1.00 96.81 98 ARG A N 1
ATOM 741 C CA . ARG A 1 98 ? 0.953 5.088 -15.579 1.00 96.81 98 ARG A CA 1
ATOM 742 C C . ARG A 1 98 ? -0.017 3.980 -15.981 1.00 96.81 98 ARG A C 1
ATOM 744 O O . ARG A 1 98 ? -1.200 4.264 -16.143 1.00 96.81 98 ARG A O 1
ATOM 751 N N . ALA A 1 99 ? 0.470 2.751 -16.140 1.00 96.75 99 ALA A N 1
ATOM 752 C CA . ALA A 1 99 ? -0.352 1.608 -16.523 1.00 96.75 99 ALA A CA 1
ATOM 753 C C . ALA A 1 99 ? -1.429 1.293 -15.478 1.00 96.75 99 ALA A C 1
ATOM 755 O O . ALA A 1 99 ? -2.595 1.139 -15.840 1.00 96.75 99 ALA A O 1
ATOM 756 N N . LEU A 1 100 ? -1.061 1.268 -14.193 1.00 96.88 100 LEU A N 1
ATOM 757 C CA . LEU A 1 100 ? -1.989 1.036 -13.085 1.00 96.88 100 LEU A CA 1
ATOM 758 C C . LEU A 1 100 ? -3.098 2.095 -13.070 1.00 96.88 100 LEU A C 1
ATOM 760 O O . LEU A 1 100 ? -4.280 1.762 -13.158 1.00 96.88 100 LEU A O 1
ATOM 764 N N . LEU A 1 101 ? -2.725 3.378 -13.026 1.00 95.94 101 LEU A N 1
ATOM 765 C CA . LEU A 1 101 ? -3.684 4.484 -12.948 1.00 95.94 101 LEU A CA 1
ATOM 766 C C . LEU A 1 101 ? -4.580 4.558 -14.194 1.00 95.94 101 LEU A C 1
ATOM 768 O O . LEU A 1 101 ? -5.785 4.766 -14.077 1.00 95.94 101 LEU A O 1
ATOM 772 N N . ALA A 1 102 ? -4.026 4.333 -15.389 1.00 96.31 102 ALA A N 1
ATOM 773 C CA . ALA A 1 102 ? -4.805 4.317 -16.629 1.00 96.31 102 ALA A CA 1
ATOM 774 C C . ALA A 1 102 ? -5.759 3.113 -16.732 1.00 96.31 102 ALA A C 1
ATOM 776 O O . ALA A 1 102 ? -6.769 3.199 -17.425 1.00 96.31 102 ALA A O 1
ATOM 777 N N . SER A 1 103 ? -5.466 2.014 -16.030 1.00 95.50 103 SER A N 1
ATOM 778 C CA . SER A 1 103 ? -6.304 0.806 -15.990 1.00 95.50 103 SER A CA 1
ATOM 779 C C . SER A 1 103 ? -7.411 0.873 -14.930 1.00 95.50 103 SER A C 1
ATOM 781 O O . SER A 1 103 ? -8.076 -0.128 -14.671 1.00 95.50 103 SER A O 1
ATOM 783 N N . GLY A 1 104 ? -7.620 2.042 -14.314 1.00 94.00 104 GLY A N 1
ATOM 784 C CA . GLY A 1 104 ? -8.651 2.252 -13.298 1.00 94.00 104 GLY A CA 1
ATOM 785 C C . GLY A 1 104 ? -8.199 1.945 -11.870 1.00 94.00 104 GLY A C 1
ATOM 786 O O . GLY A 1 104 ? -9.052 1.750 -11.007 1.00 94.00 104 GLY A O 1
ATOM 787 N N . SER A 1 105 ? -6.887 1.894 -11.607 1.00 94.94 105 SER A N 1
ATOM 788 C CA . SER A 1 105 ? -6.381 1.874 -10.231 1.00 94.94 105 SER A CA 1
ATOM 789 C C . SER A 1 105 ? -6.715 3.174 -9.507 1.00 94.94 105 SER A C 1
ATOM 791 O O . SER A 1 105 ? -6.680 4.260 -10.087 1.00 94.94 105 SER A O 1
ATOM 793 N N . GLU A 1 106 ? -6.925 3.060 -8.201 1.00 91.12 106 GLU A N 1
ATOM 794 C CA . GLU A 1 106 ? -6.867 4.188 -7.277 1.00 91.12 106 GLU A CA 1
ATOM 795 C C . GLU A 1 106 ? -5.414 4.458 -6.845 1.00 91.12 106 GLU A C 1
ATOM 797 O O . GLU A 1 106 ? -4.471 3.806 -7.314 1.00 91.12 106 GLU A O 1
ATOM 802 N N . LEU A 1 107 ? -5.226 5.442 -5.960 1.00 90.31 107 LEU A N 1
ATOM 803 C CA . LEU A 1 107 ? -3.928 5.689 -5.337 1.00 90.31 107 LEU A CA 1
ATOM 804 C C . LEU A 1 107 ? -3.545 4.485 -4.460 1.00 90.31 107 LEU A C 1
ATOM 806 O O . LEU A 1 107 ? -4.352 4.080 -3.622 1.00 90.31 107 LEU A O 1
ATOM 810 N N . PRO A 1 108 ? -2.333 3.926 -4.614 1.00 87.88 108 PRO A N 1
ATOM 811 C CA . PRO A 1 108 ? -1.918 2.791 -3.805 1.00 87.88 108 PRO A CA 1
ATOM 812 C C . PRO A 1 108 ? -1.711 3.201 -2.346 1.00 87.88 108 PRO A C 1
ATOM 814 O O . PRO A 1 108 ? -1.355 4.346 -2.045 1.00 87.88 108 PRO A O 1
ATOM 817 N N . ALA A 1 109 ? -1.892 2.243 -1.436 1.00 89.19 109 ALA A N 1
ATOM 818 C CA . ALA A 1 109 ? -1.724 2.473 -0.002 1.00 89.19 109 ALA A CA 1
ATOM 819 C C . ALA A 1 109 ? -0.254 2.722 0.380 1.00 89.19 109 ALA A C 1
ATOM 821 O O . ALA A 1 109 ? 0.034 3.403 1.365 1.00 89.19 109 ALA A O 1
ATOM 822 N N . SER A 1 110 ? 0.674 2.187 -0.416 1.00 90.19 110 SER A N 1
ATOM 823 C CA . SER A 1 110 ? 2.113 2.409 -0.290 1.00 90.19 110 SER A CA 1
ATOM 824 C C . SER A 1 110 ? 2.732 2.804 -1.625 1.00 90.19 110 SER A C 1
ATOM 826 O O . SER A 1 110 ? 2.239 2.452 -2.696 1.00 90.19 110 SER A O 1
ATOM 828 N N . THR A 1 111 ? 3.843 3.533 -1.575 1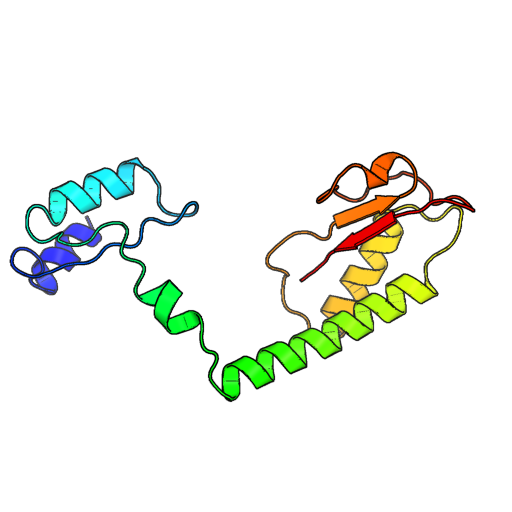.00 92.94 111 THR A N 1
ATOM 829 C CA . THR A 1 111 ? 4.635 3.807 -2.776 1.00 92.94 111 THR A CA 1
ATOM 830 C C . THR A 1 111 ? 5.232 2.518 -3.334 1.00 92.94 111 THR A C 1
ATOM 832 O O . THR A 1 111 ? 5.600 1.628 -2.573 1.00 92.94 111 THR A O 1
ATOM 835 N N . MET A 1 112 ? 5.389 2.448 -4.652 1.00 95.81 112 MET A N 1
ATOM 836 C CA . MET A 1 112 ? 6.002 1.315 -5.331 1.00 95.81 112 MET A CA 1
ATOM 837 C C . MET A 1 112 ? 7.472 1.182 -4.943 1.00 95.81 112 MET A C 1
ATOM 839 O O . MET A 1 112 ? 8.235 2.151 -5.017 1.00 95.81 112 MET A O 1
ATOM 843 N N . ASN A 1 113 ? 7.865 -0.037 -4.593 1.00 97.69 113 ASN A N 1
ATOM 844 C CA . ASN A 1 113 ? 9.256 -0.405 -4.388 1.00 97.69 113 ASN A CA 1
ATOM 845 C C . ASN A 1 113 ? 9.779 -1.073 -5.655 1.00 97.69 113 ASN A C 1
ATOM 847 O O . ASN A 1 113 ? 9.097 -1.898 -6.259 1.00 97.69 113 ASN A O 1
ATOM 851 N N . LEU A 1 114 ? 10.994 -0.716 -6.057 1.00 97.81 114 LEU A N 1
ATOM 852 C CA . LEU A 1 114 ? 11.687 -1.361 -7.164 1.00 97.81 114 LEU A CA 1
ATOM 853 C C . LEU A 1 114 ? 13.184 -1.256 -6.922 1.00 97.81 114 LEU A C 1
ATOM 855 O O . LEU A 1 114 ? 13.747 -0.159 -6.869 1.00 97.81 114 LEU A O 1
ATOM 859 N N . VAL A 1 115 ? 13.826 -2.410 -6.804 1.00 98.00 115 VAL A N 1
ATOM 860 C CA . VAL A 1 115 ? 15.267 -2.512 -6.588 1.00 98.00 115 VAL A CA 1
ATOM 861 C C . VAL A 1 115 ? 15.890 -3.526 -7.528 1.00 98.00 115 VAL A C 1
ATOM 863 O O . VAL A 1 115 ? 15.269 -4.514 -7.911 1.00 98.00 115 VAL A O 1
ATOM 866 N N . SER A 1 116 ? 17.139 -3.264 -7.908 1.00 98.19 116 SER A N 1
ATOM 867 C CA . SER A 1 116 ? 17.877 -4.086 -8.863 1.00 98.19 116 SER A CA 1
ATOM 868 C C . SER A 1 116 ? 19.362 -4.234 -8.509 1.00 98.19 116 SER A C 1
ATOM 870 O O . SER A 1 116 ? 19.996 -3.345 -7.924 1.00 98.19 116 SER A O 1
ATOM 872 N N . GLY A 1 117 ? 19.951 -5.359 -8.909 1.00 97.56 117 GLY A N 1
ATOM 873 C CA . GLY A 1 117 ? 21.346 -5.716 -8.668 1.00 97.56 117 GLY A CA 1
ATOM 874 C C . GLY A 1 117 ? 21.659 -5.772 -7.174 1.00 97.56 117 GLY A C 1
ATOM 875 O O . GLY A 1 117 ? 20.909 -6.352 -6.391 1.00 97.56 117 GLY A O 1
ATOM 876 N N . HIS A 1 118 ? 22.739 -5.109 -6.755 1.00 96.69 118 HIS A N 1
ATOM 877 C CA . HIS A 1 118 ? 23.141 -5.034 -5.343 1.00 96.69 118 HIS A CA 1
ATOM 878 C C . HIS A 1 118 ? 22.073 -4.427 -4.415 1.00 96.69 118 HIS A C 1
ATOM 880 O O . HIS A 1 118 ? 22.114 -4.672 -3.215 1.00 96.69 118 HIS A O 1
ATOM 886 N N . ARG A 1 119 ? 21.115 -3.645 -4.943 1.00 97.50 119 ARG A N 1
ATOM 887 C CA . ARG A 1 119 ? 20.025 -3.052 -4.148 1.00 97.50 119 ARG A CA 1
ATOM 888 C C . ARG A 1 119 ? 18.943 -4.064 -3.773 1.00 97.50 119 ARG A C 1
ATOM 890 O O . ARG A 1 119 ? 18.121 -3.752 -2.921 1.00 97.50 119 ARG A O 1
ATOM 897 N N . SER A 1 120 ? 18.963 -5.267 -4.344 1.00 96.69 120 SER A N 1
ATOM 898 C CA . SER A 1 120 ? 17.996 -6.331 -4.027 1.00 96.69 120 SER A CA 1
ATOM 899 C C . SER A 1 120 ? 18.071 -6.807 -2.571 1.00 96.69 120 SER A C 1
ATOM 901 O O . SER A 1 120 ? 17.208 -7.546 -2.120 1.00 96.69 120 SER A O 1
ATOM 903 N N . VAL A 1 121 ? 19.078 -6.356 -1.812 1.00 96.00 121 VAL A N 1
ATOM 904 C CA . VAL A 1 121 ? 19.162 -6.537 -0.354 1.00 96.00 121 VAL A CA 1
ATOM 905 C C . VAL A 1 121 ? 18.107 -5.739 0.424 1.00 96.00 121 VAL A C 1
ATOM 907 O O . VAL A 1 121 ? 17.868 -6.034 1.592 1.00 96.00 121 VAL A O 1
ATOM 910 N N . TYR A 1 122 ? 17.489 -4.720 -0.182 1.00 95.19 122 TYR A N 1
ATOM 911 C CA . TYR A 1 122 ? 16.446 -3.920 0.458 1.00 95.19 122 TYR A CA 1
ATOM 912 C C . TYR A 1 122 ? 15.066 -4.508 0.163 1.00 95.19 122 TYR A C 1
ATOM 914 O O . TYR A 1 122 ? 14.646 -4.503 -0.989 1.00 95.19 122 TYR A O 1
ATOM 922 N N . SER A 1 123 ? 14.326 -4.933 1.193 1.00 89.44 123 SER A N 1
ATOM 923 C CA . SER A 1 123 ? 12.948 -5.423 1.022 1.00 89.44 123 SER A CA 1
ATOM 924 C C . SER A 1 123 ? 12.034 -4.343 0.430 1.00 89.44 123 SER A C 1
ATOM 926 O O . SER A 1 123 ? 11.422 -4.567 -0.600 1.00 89.44 123 SER A O 1
ATOM 928 N N . HIS A 1 124 ? 12.034 -3.131 0.993 1.00 93.38 124 HIS A N 1
ATOM 929 C CA . HIS A 1 124 ? 11.176 -2.023 0.547 1.00 93.38 124 HIS A CA 1
ATOM 930 C C . HIS A 1 124 ? 12.004 -0.827 0.059 1.00 93.38 124 HIS A C 1
ATOM 932 O O . HIS A 1 124 ? 11.988 0.258 0.641 1.00 93.38 124 HIS A O 1
ATOM 938 N N . GLY A 1 125 ? 12.828 -1.050 -0.967 1.00 96.31 125 GLY A N 1
ATOM 939 C CA . GLY A 1 125 ? 13.660 0.007 -1.536 1.00 96.31 125 GLY A CA 1
ATOM 940 C C . GLY A 1 125 ? 12.911 0.859 -2.561 1.00 96.31 125 GLY A C 1
ATOM 941 O O . GLY A 1 125 ? 12.425 0.350 -3.571 1.00 96.31 125 GLY A O 1
ATOM 942 N N . ALA A 1 126 ? 12.899 2.177 -2.346 1.00 96.88 126 ALA A N 1
ATOM 943 C CA . ALA A 1 126 ? 12.383 3.120 -3.332 1.00 96.88 126 ALA A CA 1
ATOM 944 C C . ALA A 1 126 ? 13.217 3.078 -4.635 1.00 96.88 126 ALA A C 1
ATOM 946 O O . ALA A 1 126 ? 14.451 2.947 -4.566 1.00 96.88 126 ALA A O 1
ATOM 947 N N . PRO A 1 127 ? 12.580 3.230 -5.810 1.00 97.62 127 PRO A N 1
ATOM 948 C CA . PRO A 1 127 ? 13.270 3.275 -7.095 1.00 97.62 127 PRO A CA 1
ATOM 949 C C . PRO A 1 127 ? 14.235 4.457 -7.183 1.00 97.62 127 PRO A C 1
ATOM 951 O O . PRO A 1 127 ? 13.975 5.547 -6.670 1.00 97.62 127 PRO A O 1
ATOM 954 N N . THR A 1 128 ? 15.352 4.263 -7.884 1.00 98.12 128 THR A N 1
ATOM 955 C CA . THR A 1 128 ? 16.378 5.297 -8.073 1.00 98.12 128 THR A CA 1
ATOM 956 C C . THR A 1 128 ? 16.737 5.534 -9.536 1.00 98.12 128 THR A C 1
ATOM 958 O O . THR A 1 128 ? 16.197 4.933 -10.462 1.00 98.12 128 THR A O 1
ATOM 961 N N . ARG A 1 129 ? 17.700 6.430 -9.770 1.00 98.44 129 ARG A N 1
ATOM 962 C CA . ARG A 1 129 ? 18.298 6.641 -11.095 1.00 98.44 129 ARG A CA 1
ATOM 963 C C . ARG A 1 129 ? 19.252 5.511 -11.507 1.00 98.44 129 ARG A C 1
ATOM 965 O O . ARG A 1 129 ? 19.887 5.637 -12.550 1.00 98.44 129 ARG A O 1
ATOM 972 N N . LYS A 1 130 ? 19.401 4.438 -10.714 1.00 98.00 130 LYS A N 1
ATOM 973 C CA . LYS A 1 130 ? 20.250 3.295 -11.071 1.00 98.00 130 LYS A CA 1
ATOM 974 C C . LYS A 1 130 ? 19.746 2.678 -12.386 1.00 98.00 130 LYS A C 1
ATOM 976 O O . LYS A 1 130 ? 18.585 2.270 -12.439 1.00 98.00 130 LYS A O 1
ATOM 981 N N . PRO A 1 131 ? 20.601 2.556 -13.416 1.00 98.38 131 PRO A N 1
ATOM 982 C CA . PRO A 1 131 ? 20.272 1.786 -14.606 1.00 98.38 131 PRO A CA 1
ATOM 983 C C . PRO A 1 131 ? 20.221 0.286 -14.297 1.00 98.38 131 PRO A C 1
ATOM 985 O O . PRO A 1 131 ? 21.076 -0.244 -13.573 1.00 98.38 131 PRO A O 1
ATOM 988 N N . LEU A 1 132 ? 19.245 -0.397 -14.879 1.00 98.31 132 LEU A N 1
ATOM 989 C CA . LEU A 1 132 ? 19.177 -1.849 -14.942 1.00 98.31 132 LEU A CA 1
ATOM 990 C C . LEU A 1 132 ? 20.330 -2.374 -15.798 1.00 98.31 132 LEU A C 1
ATOM 992 O O . LEU A 1 132 ? 20.688 -1.774 -16.818 1.00 98.31 132 LEU A O 1
ATOM 996 N N . ARG A 1 133 ? 20.923 -3.492 -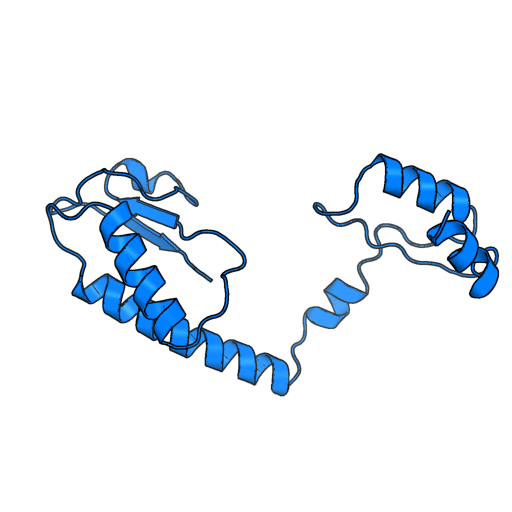15.390 1.00 97.88 133 ARG A N 1
ATOM 997 C CA . ARG A 1 133 ? 22.018 -4.148 -16.111 1.00 97.88 133 ARG A CA 1
ATOM 998 C C . ARG A 1 133 ? 21.658 -5.589 -16.426 1.00 97.88 133 ARG A C 1
ATOM 1000 O O . ARG A 1 133 ? 20.882 -6.221 -15.718 1.00 97.88 133 ARG A O 1
ATOM 1007 N N . HIS A 1 134 ? 22.256 -6.120 -17.487 1.00 97.25 134 HIS A N 1
ATOM 1008 C CA . HIS A 1 134 ? 22.153 -7.545 -17.769 1.00 97.25 134 HIS A CA 1
ATOM 1009 C C . HIS A 1 134 ? 22.727 -8.351 -16.592 1.00 97.25 134 HIS A C 1
ATOM 1011 O O . HIS A 1 134 ? 23.807 -8.028 -16.098 1.00 97.25 134 HIS A O 1
ATOM 1017 N N . GLY A 1 135 ? 21.991 -9.366 -16.140 1.00 96.25 135 GLY A N 1
ATOM 1018 C CA . GLY A 1 135 ? 22.342 -10.165 -14.962 1.00 96.25 135 GLY A CA 1
ATOM 1019 C C . GLY A 1 135 ? 21.941 -9.555 -13.613 1.00 96.25 135 GLY A C 1
ATOM 1020 O O . GLY A 1 135 ? 22.148 -10.206 -12.592 1.00 96.25 135 GLY A O 1
ATOM 1021 N N . ASP A 1 136 ? 21.352 -8.351 -13.575 1.00 96.88 136 ASP A N 1
ATOM 1022 C CA . ASP A 1 136 ? 20.746 -7.847 -12.340 1.00 96.88 136 ASP A CA 1
ATOM 1023 C C . ASP A 1 136 ? 19.555 -8.737 -11.946 1.00 96.88 136 ASP A C 1
ATOM 1025 O O . ASP A 1 136 ? 18.636 -8.957 -12.733 1.00 96.88 136 ASP A O 1
ATOM 1029 N N . ILE A 1 137 ? 19.553 -9.196 -10.696 1.00 96.12 137 ILE A N 1
ATOM 1030 C CA . ILE A 1 137 ? 18.348 -9.686 -10.015 1.00 96.12 137 ILE A CA 1
ATOM 1031 C C . ILE A 1 137 ? 17.618 -8.509 -9.365 1.00 96.12 137 ILE A C 1
ATOM 1033 O O . ILE A 1 137 ? 18.216 -7.448 -9.183 1.00 96.12 137 ILE A O 1
ATOM 1037 N N . GLY A 1 138 ? 16.349 -8.671 -9.010 1.00 95.00 138 GLY A N 1
ATOM 1038 C CA . GLY A 1 138 ? 15.588 -7.615 -8.355 1.00 95.00 138 GLY A CA 1
ATOM 1039 C C . GLY A 1 138 ? 14.143 -7.998 -8.102 1.00 95.00 138 GLY A C 1
ATOM 1040 O O . GLY A 1 138 ? 13.703 -9.090 -8.465 1.00 95.00 138 GLY A O 1
ATOM 1041 N N . HIS A 1 139 ? 13.411 -7.072 -7.498 1.00 95.50 139 HIS A N 1
ATOM 1042 C CA . HIS A 1 139 ? 11.990 -7.219 -7.222 1.00 95.50 139 HIS A CA 1
ATOM 1043 C C . HIS A 1 139 ? 11.273 -5.881 -7.349 1.00 95.50 139 HIS A C 1
ATOM 1045 O O . HIS A 1 139 ? 11.857 -4.809 -7.166 1.00 95.50 139 HIS A O 1
ATOM 1051 N N . ILE A 1 140 ? 9.992 -5.983 -7.690 1.00 96.69 140 ILE A N 1
ATOM 1052 C CA . ILE A 1 140 ? 9.040 -4.884 -7.742 1.00 96.69 140 ILE A CA 1
ATOM 1053 C C . ILE A 1 140 ? 7.873 -5.221 -6.818 1.00 96.69 140 ILE A C 1
ATOM 1055 O O . ILE A 1 140 ? 7.379 -6.347 -6.827 1.00 96.69 140 ILE A O 1
ATOM 1059 N N . GLU A 1 141 ? 7.431 -4.248 -6.031 1.00 95.62 141 GLU A N 1
ATOM 1060 C CA . GLU A 1 141 ? 6.296 -4.392 -5.122 1.00 95.62 141 GLU A CA 1
ATOM 1061 C C . GLU A 1 141 ? 5.381 -3.179 -5.261 1.00 95.62 141 GLU A C 1
ATOM 1063 O O . GLU A 1 141 ? 5.822 -2.031 -5.163 1.00 95.62 141 GLU A O 1
ATOM 1068 N N . TYR A 1 142 ? 4.099 -3.440 -5.482 1.00 93.06 142 TYR A N 1
ATOM 1069 C CA . TYR A 1 142 ? 3.031 -2.448 -5.466 1.00 93.06 142 TYR A CA 1
ATOM 1070 C C . TYR A 1 142 ? 1.715 -3.132 -5.100 1.00 93.06 142 TYR A C 1
ATOM 1072 O O . TYR A 1 142 ? 1.543 -4.332 -5.325 1.00 93.06 142 TYR A O 1
ATOM 1080 N N . GLY A 1 143 ? 0.797 -2.353 -4.533 1.00 85.00 143 GLY A N 1
ATOM 1081 C CA . GLY A 1 143 ? -0.509 -2.795 -4.057 1.00 85.00 143 GLY A CA 1
ATOM 1082 C C . GLY A 1 143 ? -1.214 -1.714 -3.256 1.00 85.00 143 GLY A C 1
ATOM 1083 O O . GLY A 1 143 ? -0.535 -0.759 -2.802 1.00 85.00 143 GLY A O 1
#

Mean predicted aligned error: 4.73 Å